Protein AF-C5IAQ3-F1 (afdb_monomer_lite)

Radius of gyration: 13.66 Å; chains: 1; bounding box: 34×34×34 Å

Structure (mmCIF, N/CA/C/O backbone):
data_AF-C5IAQ3-F1
#
_entry.id   AF-C5IAQ3-F1
#
loop_
_atom_site.group_PDB
_atom_site.id
_atom_site.type_symbol
_atom_site.label_atom_id
_atom_site.label_alt_id
_atom_site.label_comp_id
_atom_site.label_asym_id
_atom_site.label_entity_id
_atom_site.label_seq_id
_atom_site.pdbx_PDB_ins_code
_atom_site.Cartn_x
_atom_site.Cartn_y
_atom_site.Cartn_z
_atom_site.occupancy
_atom_site.B_iso_or_equiv
_atom_site.auth_seq_id
_atom_site.auth_comp_id
_atom_site.auth_asym_id
_atom_site.auth_atom_id
_atom_site.pdbx_PDB_model_num
ATOM 1 N N . HIS A 1 1 ? -5.868 -13.891 -12.775 1.00 70.31 1 HIS A N 1
ATOM 2 C CA . HIS A 1 1 ? -6.388 -15.246 -12.471 1.00 70.31 1 HIS A CA 1
ATOM 3 C C . HIS A 1 1 ? -5.942 -15.776 -11.107 1.00 70.31 1 HIS A C 1
ATOM 5 O O . HIS A 1 1 ? -6.812 -16.136 -10.326 1.00 70.31 1 HIS A O 1
ATOM 11 N N . LEU A 1 2 ? -4.642 -15.768 -10.772 1.00 87.88 2 LEU A N 1
ATOM 12 C CA . LEU A 1 2 ? -4.143 -16.309 -9.492 1.00 87.88 2 LEU A CA 1
ATOM 13 C C . LEU A 1 2 ? -4.699 -15.597 -8.249 1.00 87.88 2 LEU A C 1
ATOM 15 O O . LEU A 1 2 ? -5.189 -16.269 -7.351 1.00 87.88 2 LEU A O 1
ATOM 19 N N . VAL A 1 3 ? -4.714 -14.259 -8.229 1.00 86.00 3 VAL A N 1
ATOM 20 C CA . VAL A 1 3 ? -5.263 -13.464 -7.108 1.00 86.00 3 VAL A CA 1
ATOM 21 C C . VAL A 1 3 ? -6.667 -13.924 -6.716 1.00 86.00 3 VAL A C 1
ATOM 23 O O . VAL A 1 3 ? -6.893 -14.308 -5.575 1.00 86.00 3 VAL A O 1
ATOM 26 N N . ARG A 1 4 ? -7.582 -13.986 -7.693 1.00 83.94 4 ARG A N 1
ATOM 27 C CA . ARG A 1 4 ? -8.969 -14.424 -7.486 1.00 83.94 4 ARG A CA 1
ATOM 28 C C . ARG A 1 4 ? -9.057 -15.861 -6.962 1.00 83.94 4 ARG A C 1
ATOM 30 O O . ARG A 1 4 ? -9.924 -16.160 -6.154 1.00 83.94 4 ARG A O 1
ATOM 37 N N . SER A 1 5 ? -8.164 -16.747 -7.405 1.00 86.38 5 SER A N 1
ATOM 38 C CA . SER A 1 5 ? -8.131 -18.131 -6.922 1.00 86.38 5 SER A CA 1
ATOM 39 C C . SER A 1 5 ? -7.736 -18.225 -5.449 1.00 86.38 5 SER A C 1
ATOM 41 O O . SER A 1 5 ? -8.307 -19.035 -4.724 1.00 86.38 5 SER A O 1
ATOM 43 N N . TYR A 1 6 ? -6.756 -17.433 -5.008 1.00 85.81 6 TYR A N 1
ATOM 44 C CA . TYR A 1 6 ? -6.320 -17.432 -3.612 1.00 85.81 6 TYR A CA 1
ATOM 45 C C . TYR A 1 6 ? -7.324 -16.735 -2.701 1.00 85.81 6 TYR A C 1
ATOM 47 O O . TYR A 1 6 ? -7.614 -17.256 -1.628 1.00 85.81 6 TYR A O 1
ATOM 55 N N . ASP A 1 7 ? -7.890 -15.615 -3.149 1.00 83.62 7 ASP A N 1
ATOM 56 C CA . ASP A 1 7 ? -8.877 -14.857 -2.381 1.00 83.62 7 ASP A CA 1
ATOM 57 C C . ASP A 1 7 ? -10.158 -15.666 -2.130 1.00 83.62 7 ASP A C 1
ATOM 59 O O . ASP A 1 7 ? -10.676 -15.687 -1.020 1.00 83.62 7 ASP A O 1
ATOM 63 N N . ASN A 1 8 ? -10.604 -16.447 -3.121 1.00 82.69 8 ASN A N 1
ATOM 64 C CA . ASN A 1 8 ? -11.742 -17.355 -2.957 1.00 82.69 8 ASN A CA 1
ATOM 65 C C . ASN A 1 8 ? -11.464 -18.522 -1.994 1.00 82.69 8 ASN A C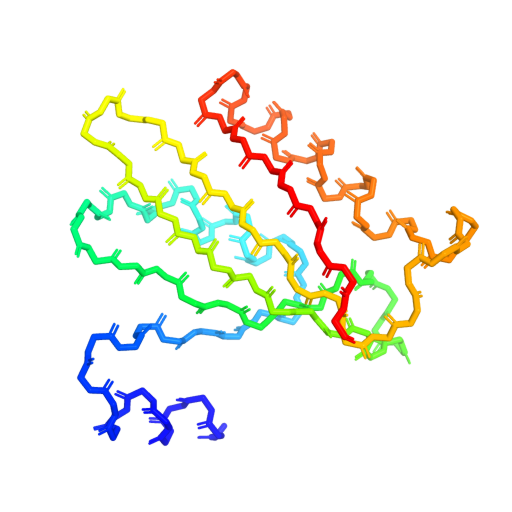 1
ATOM 67 O O . ASN A 1 8 ? -12.400 -19.085 -1.432 1.00 82.69 8 ASN A O 1
ATOM 71 N N . ARG A 1 9 ? -10.201 -18.949 -1.860 1.00 88.00 9 ARG A N 1
ATOM 72 C CA . ARG A 1 9 ? -9.825 -20.131 -1.068 1.00 88.00 9 ARG A CA 1
ATOM 73 C C . ARG A 1 9 ? -9.500 -19.785 0.381 1.00 88.00 9 ARG A C 1
ATOM 75 O O . ARG A 1 9 ? -9.690 -20.617 1.263 1.00 88.00 9 ARG A O 1
ATOM 82 N N . LEU A 1 10 ? -8.950 -18.599 0.619 1.00 87.56 10 LEU A N 1
ATOM 83 C CA . LEU A 1 10 ? -8.481 -18.165 1.928 1.00 87.56 10 LEU A CA 1
ATOM 84 C C . LEU A 1 10 ? -9.411 -17.080 2.465 1.00 87.56 10 LEU A C 1
ATOM 86 O O . LEU A 1 10 ? -9.355 -15.925 2.042 1.00 87.56 10 LEU A O 1
ATOM 90 N N . ASN A 1 11 ? -10.244 -17.459 3.434 1.00 81.81 11 ASN A N 1
ATOM 91 C CA . ASN A 1 11 ? -11.153 -16.531 4.099 1.00 81.81 11 ASN A CA 1
ATOM 92 C C . ASN A 1 11 ? -10.375 -15.328 4.654 1.00 81.81 11 ASN A C 1
ATOM 94 O O . ASN A 1 11 ? -9.359 -15.491 5.331 1.00 81.81 11 ASN A O 1
ATOM 98 N N . ASN A 1 12 ? -10.875 -14.119 4.386 1.00 83.75 12 ASN A N 1
ATOM 99 C CA . ASN A 1 12 ? -10.299 -12.849 4.845 1.00 83.75 12 ASN A CA 1
ATOM 100 C C . ASN A 1 12 ? -8.876 -12.557 4.332 1.00 83.75 12 ASN A C 1
ATOM 102 O O . ASN A 1 12 ? -8.150 -11.763 4.943 1.00 83.75 12 ASN A O 1
ATOM 106 N N . LEU A 1 13 ? -8.462 -13.168 3.214 1.00 89.69 13 LEU A N 1
ATOM 107 C CA . LEU A 1 13 ? -7.216 -12.786 2.558 1.00 89.69 13 LEU A CA 1
ATOM 108 C C . LEU A 1 13 ? -7.308 -11.353 2.011 1.00 89.69 13 LEU A C 1
ATOM 110 O O . LEU A 1 13 ? -6.396 -10.565 2.267 1.00 89.69 13 LEU A O 1
ATOM 114 N N . ASN A 1 14 ? -8.414 -11.032 1.325 1.00 93.00 14 ASN A N 1
ATOM 115 C CA . ASN A 1 14 ? -8.673 -9.755 0.651 1.00 93.00 14 ASN A CA 1
ATOM 116 C C . ASN A 1 14 ? -7.459 -9.338 -0.194 1.00 93.00 14 ASN A C 1
ATOM 118 O O . ASN A 1 14 ? -6.886 -8.262 -0.011 1.00 93.00 14 ASN A O 1
ATOM 122 N N . LEU A 1 15 ? -7.031 -10.252 -1.069 1.00 95.12 15 LEU A N 1
ATOM 123 C CA . LEU A 1 15 ? -5.887 -10.066 -1.954 1.00 95.12 15 LEU A CA 1
ATOM 124 C C . LEU A 1 15 ? -6.307 -9.339 -3.229 1.00 95.12 15 LEU A C 1
ATOM 126 O O . LEU A 1 15 ? -7.243 -9.740 -3.919 1.00 95.12 15 LEU A O 1
ATOM 130 N N . ARG A 1 16 ? -5.548 -8.309 -3.593 1.00 95.31 16 ARG A N 1
ATOM 131 C CA . ARG A 1 16 ? -5.702 -7.552 -4.838 1.00 95.31 16 ARG A CA 1
ATOM 132 C C . ARG A 1 16 ? -4.364 -7.446 -5.554 1.00 95.31 16 ARG A C 1
ATOM 134 O O . ARG A 1 16 ? -3.307 -7.647 -4.961 1.00 95.31 16 ARG A O 1
ATOM 141 N N . SER A 1 17 ? -4.398 -7.136 -6.843 1.00 95.81 17 SER A N 1
ATOM 142 C CA . SER A 1 17 ? -3.189 -6.820 -7.598 1.00 95.81 17 SER A CA 1
ATOM 143 C C . SER A 1 17 ? -3.392 -5.542 -8.386 1.00 95.81 17 SER A C 1
ATOM 145 O O . SER A 1 17 ? -4.487 -5.287 -8.886 1.00 95.81 17 SER A O 1
ATOM 147 N N . PHE A 1 18 ? -2.328 -4.751 -8.446 1.00 94.94 18 PHE A N 1
ATOM 148 C CA . PHE A 1 18 ? -2.296 -3.443 -9.069 1.00 94.94 18 PHE A CA 1
ATOM 149 C C . PHE A 1 18 ? -1.104 -3.387 -10.017 1.00 94.94 18 PHE A C 1
ATOM 151 O O . PHE A 1 18 ? 0.034 -3.660 -9.621 1.00 94.94 18 PHE A O 1
ATOM 158 N N . ASP A 1 19 ? -1.365 -3.027 -11.271 1.00 92.56 19 ASP A N 1
ATOM 159 C CA . ASP A 1 19 ? -0.335 -2.962 -12.307 1.00 92.56 19 ASP A CA 1
ATOM 160 C C . ASP A 1 19 ? 0.370 -1.603 -12.338 1.00 92.56 19 ASP A C 1
ATOM 162 O O . ASP A 1 19 ? 1.359 -1.443 -13.054 1.00 92.56 19 ASP A O 1
ATOM 166 N N . THR A 1 20 ? -0.101 -0.623 -11.564 1.00 91.88 20 THR A N 1
ATOM 167 C CA . THR A 1 20 ? 0.596 0.651 -11.363 1.00 91.88 20 THR A CA 1
ATOM 168 C C . THR A 1 20 ? 0.480 1.136 -9.914 1.00 91.88 20 THR A C 1
ATOM 170 O O . THR A 1 20 ? -0.516 0.837 -9.241 1.00 91.88 20 THR A O 1
ATOM 173 N N . PRO A 1 21 ? 1.433 1.964 -9.439 1.00 92.50 21 PRO A N 1
ATOM 174 C CA . PRO A 1 21 ? 1.323 2.629 -8.141 1.00 92.50 21 PRO A CA 1
ATOM 175 C C . PRO A 1 21 ? 0.048 3.473 -8.017 1.00 92.50 21 PRO A C 1
ATOM 177 O O . PRO A 1 21 ? -0.616 3.454 -6.985 1.00 92.50 21 PRO A O 1
ATOM 180 N N . GLY A 1 22 ? -0.333 4.176 -9.089 1.00 94.19 22 GLY A N 1
ATOM 181 C CA . GLY A 1 22 ? -1.519 5.037 -9.106 1.00 94.19 22 GLY A CA 1
ATOM 182 C C . GLY A 1 22 ? -2.831 4.275 -8.906 1.00 94.19 22 GLY A C 1
ATOM 183 O O . GLY A 1 22 ? -3.705 4.748 -8.186 1.00 94.19 22 GLY A O 1
ATOM 184 N N . GLN A 1 23 ? -2.962 3.073 -9.481 1.00 95.50 23 GLN A N 1
ATOM 185 C CA . GLN A 1 23 ? -4.135 2.221 -9.250 1.00 95.50 23 GLN A CA 1
ATOM 186 C C . GLN A 1 23 ? -4.253 1.810 -7.779 1.00 95.50 23 GLN A C 1
ATOM 188 O O . GLN A 1 23 ? -5.347 1.856 -7.219 1.00 95.50 23 GLN A O 1
ATOM 193 N N . PHE A 1 24 ? -3.128 1.449 -7.155 1.00 96.38 24 PHE A N 1
ATOM 194 C CA . PHE A 1 24 ? -3.087 1.120 -5.732 1.00 96.38 24 PHE A CA 1
ATOM 195 C C . PHE A 1 24 ? -3.479 2.323 -4.864 1.00 96.38 24 PHE A C 1
ATOM 197 O O . PHE A 1 24 ? -4.360 2.203 -4.018 1.00 96.38 24 PHE A O 1
ATOM 204 N N . LEU A 1 25 ? -2.885 3.493 -5.107 1.00 96.00 25 LEU A N 1
ATOM 205 C CA . LEU A 1 25 ? -3.168 4.727 -4.363 1.00 96.00 25 LEU A CA 1
ATOM 206 C C . LEU A 1 25 ? -4.637 5.162 -4.478 1.00 96.00 25 LEU A C 1
ATOM 208 O O . LEU A 1 25 ? -5.255 5.584 -3.497 1.00 96.00 25 LEU A O 1
ATOM 212 N N . HIS A 1 26 ? -5.215 5.022 -5.671 1.00 95.81 26 HIS A N 1
ATOM 213 C CA . HIS A 1 26 ? -6.628 5.302 -5.913 1.00 95.81 26 HIS A CA 1
ATOM 214 C C . HIS A 1 26 ? -7.544 4.357 -5.133 1.00 95.81 26 HIS A C 1
ATOM 216 O O . HIS A 1 26 ? -8.476 4.821 -4.475 1.00 95.81 26 HIS A O 1
ATOM 222 N N . ASP A 1 27 ? -7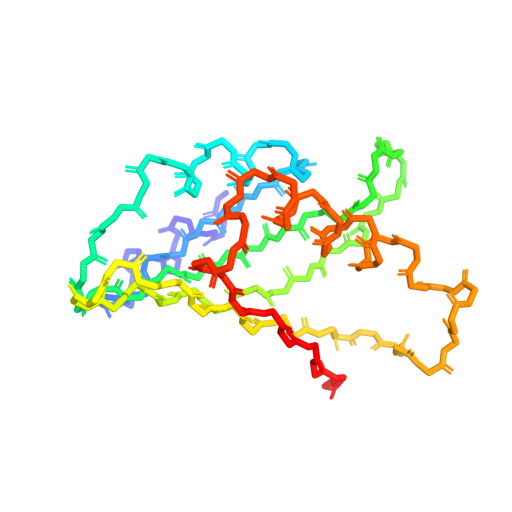.277 3.049 -5.156 1.00 95.69 27 ASP A N 1
ATOM 223 C CA . ASP A 1 27 ? -8.070 2.072 -4.399 1.00 95.69 27 ASP A CA 1
ATOM 224 C C . ASP A 1 27 ? -7.916 2.270 -2.884 1.00 95.69 27 ASP A C 1
ATOM 226 O O . ASP A 1 27 ? -8.911 2.290 -2.157 1.00 95.69 27 ASP A O 1
ATOM 230 N N . LEU A 1 28 ? -6.689 2.529 -2.419 1.00 95.31 28 LEU A N 1
ATOM 231 C CA . LEU A 1 28 ? -6.385 2.810 -1.017 1.00 95.31 28 LEU A CA 1
ATOM 232 C C . LEU A 1 28 ? -7.173 4.019 -0.495 1.00 95.31 28 LEU A C 1
ATOM 234 O O . LEU A 1 28 ? -7.735 3.960 0.594 1.00 95.31 28 LEU A O 1
ATOM 238 N N . SER A 1 29 ? -7.299 5.085 -1.294 1.00 93.06 29 SER A N 1
ATOM 239 C CA . SER A 1 29 ? -8.068 6.286 -0.924 1.00 93.06 29 SER A CA 1
ATOM 240 C C . SER A 1 29 ? -9.569 6.063 -0.738 1.00 93.06 29 SER A C 1
ATOM 242 O O . SER A 1 29 ? -10.257 6.916 -0.188 1.00 93.06 29 SER A O 1
ATOM 244 N N . ARG A 1 30 ? -10.086 4.928 -1.213 1.00 90.81 30 ARG A N 1
ATOM 245 C CA . ARG A 1 30 ? -11.500 4.548 -1.114 1.00 90.81 30 ARG A CA 1
ATOM 246 C C . ARG A 1 30 ? -11.719 3.419 -0.115 1.00 90.81 30 ARG A C 1
ATOM 248 O O . ARG A 1 30 ? -12.862 3.097 0.215 1.00 90.81 30 ARG A O 1
ATOM 255 N N . TRP A 1 31 ? -10.645 2.785 0.342 1.00 88.44 31 TRP A N 1
ATOM 256 C CA . TRP A 1 31 ? -10.701 1.599 1.172 1.00 88.44 31 TRP A CA 1
ATOM 257 C C . TRP A 1 31 ? -10.415 1.945 2.636 1.00 88.44 31 TRP A C 1
ATOM 259 O O . TRP A 1 31 ? -9.271 2.018 3.066 1.00 88.44 31 TRP A O 1
ATOM 269 N N . HIS A 1 32 ? -11.484 2.104 3.421 1.00 81.44 32 HIS A N 1
ATOM 270 C CA . HIS A 1 32 ? -11.419 2.480 4.843 1.00 81.44 32 HIS A CA 1
ATOM 271 C C . HIS A 1 32 ? -12.039 1.438 5.783 1.00 81.44 32 HIS A C 1
ATOM 273 O O . HIS A 1 32 ? -12.532 1.767 6.859 1.00 81.44 32 HIS A O 1
ATOM 279 N N . LYS A 1 33 ? -12.058 0.161 5.380 1.00 88.12 33 LYS A N 1
ATOM 280 C CA . LYS A 1 33 ? -12.603 -0.906 6.228 1.00 88.12 33 LYS A CA 1
ATOM 281 C C . LYS A 1 33 ? -11.617 -1.247 7.343 1.00 88.12 33 LYS A C 1
ATOM 283 O O . LYS A 1 33 ? -10.515 -1.709 7.059 1.00 88.12 33 LYS A O 1
ATOM 288 N N . THR A 1 34 ? -12.020 -1.028 8.591 1.00 88.75 34 THR A N 1
ATOM 289 C CA . THR A 1 34 ? -11.315 -1.507 9.787 1.00 88.75 34 THR A CA 1
ATOM 290 C C . THR A 1 34 ? -11.605 -2.996 10.012 1.00 88.75 34 THR A C 1
ATOM 292 O O . THR A 1 34 ? -12.603 -3.529 9.527 1.00 88.75 34 THR A O 1
ATOM 295 N N . GLY A 1 35 ? -10.698 -3.707 10.690 1.00 85.62 35 GLY A N 1
ATOM 296 C CA . GLY A 1 35 ? -10.857 -5.133 11.026 1.00 85.62 35 GLY A CA 1
ATOM 297 C C . GLY A 1 35 ? -10.659 -6.128 9.870 1.00 85.62 35 GLY A C 1
ATOM 298 O O . GLY A 1 35 ? -10.428 -7.309 10.121 1.00 85.62 35 GLY A O 1
ATOM 299 N N . LEU A 1 36 ? -10.673 -5.671 8.616 1.00 90.19 36 LEU A N 1
ATOM 300 C CA . LEU A 1 36 ? -10.345 -6.478 7.440 1.00 90.19 36 LEU A CA 1
ATOM 301 C C . LEU A 1 36 ? -8.999 -6.004 6.869 1.00 90.19 36 LEU A C 1
ATOM 303 O O . LEU A 1 36 ? -8.924 -4.853 6.449 1.00 90.19 36 LEU A O 1
ATOM 307 N N . PRO A 1 37 ? -7.937 -6.828 6.837 1.00 92.19 37 PRO A N 1
ATOM 308 C CA . PRO A 1 37 ? -6.690 -6.448 6.174 1.00 92.19 37 PRO A CA 1
ATOM 309 C C . PRO A 1 37 ? -6.882 -6.381 4.655 1.00 92.19 37 PRO A C 1
ATOM 311 O O . PRO A 1 37 ? -7.749 -7.059 4.107 1.00 92.19 37 PRO A O 1
ATOM 314 N N . LEU A 1 38 ? -6.064 -5.592 3.965 1.00 95.38 38 LEU A N 1
ATOM 315 C CA . LEU A 1 38 ? -5.908 -5.638 2.510 1.00 95.38 38 LEU A CA 1
ATOM 316 C C . LEU A 1 38 ? -4.509 -6.153 2.212 1.00 95.38 38 LEU A C 1
ATOM 318 O O . LEU A 1 38 ? -3.525 -5.601 2.697 1.00 95.38 38 LEU A O 1
ATOM 322 N N . ARG A 1 39 ? -4.425 -7.185 1.378 1.00 96.38 39 ARG A N 1
ATOM 323 C CA . ARG A 1 39 ? -3.154 -7.652 0.828 1.00 96.38 39 ARG A CA 1
ATOM 324 C C . ARG A 1 39 ? -3.089 -7.237 -0.625 1.00 96.38 39 ARG A C 1
ATOM 326 O O . ARG A 1 39 ? -4.046 -7.424 -1.371 1.00 96.38 39 ARG A O 1
ATOM 333 N N . ALA A 1 40 ? -1.976 -6.657 -1.035 1.00 96.50 40 ALA A N 1
ATOM 334 C CA . ALA A 1 40 ? -1.824 -6.138 -2.381 1.00 96.50 40 ALA A CA 1
ATOM 335 C C . ALA A 1 40 ? -0.522 -6.628 -3.005 1.00 96.50 40 ALA A C 1
ATOM 337 O O . ALA A 1 40 ? 0.520 -6.606 -2.368 1.00 96.50 40 ALA A O 1
ATOM 338 N N . VAL A 1 41 ? -0.577 -7.044 -4.267 1.00 95.62 41 VAL A N 1
ATOM 339 C CA . VAL A 1 41 ? 0.614 -7.217 -5.103 1.00 95.62 41 VAL A CA 1
ATOM 340 C C . VAL A 1 41 ? 0.699 -6.012 -6.023 1.00 95.62 41 VAL A C 1
ATOM 342 O O . VAL A 1 41 ? -0.135 -5.862 -6.920 1.00 95.62 41 VAL A O 1
ATOM 345 N N . VAL A 1 42 ? 1.680 -5.149 -5.785 1.00 94.88 42 VAL A N 1
ATOM 346 C CA . VAL A 1 42 ? 1.803 -3.848 -6.448 1.00 94.88 42 VAL A CA 1
ATOM 347 C C . VAL A 1 42 ? 3.045 -3.847 -7.321 1.00 94.88 42 VAL A C 1
ATOM 349 O O . VAL A 1 42 ? 4.128 -4.191 -6.854 1.00 94.88 42 VAL A O 1
ATOM 352 N N . ARG A 1 43 ? 2.912 -3.439 -8.584 1.00 91.81 43 ARG A N 1
ATOM 353 C CA . ARG A 1 43 ? 4.077 -3.058 -9.387 1.00 91.81 43 ARG A CA 1
ATOM 354 C C . ARG A 1 43 ? 4.493 -1.631 -9.038 1.00 91.81 43 ARG A C 1
ATOM 356 O O . ARG A 1 43 ? 3.670 -0.723 -9.150 1.00 91.81 43 ARG A O 1
ATOM 363 N N . LEU A 1 44 ? 5.747 -1.444 -8.626 1.00 87.44 44 LEU A N 1
ATOM 364 C CA . LEU A 1 44 ? 6.254 -0.126 -8.219 1.00 87.44 44 LEU A CA 1
ATOM 365 C C . LEU A 1 44 ? 6.787 0.713 -9.382 1.00 87.44 44 LEU A C 1
ATOM 367 O O . LEU A 1 44 ? 6.712 1.939 -9.327 1.00 87.44 44 LEU A O 1
ATOM 371 N N . ASP A 1 45 ? 7.308 0.073 -10.428 1.00 80.81 45 ASP A N 1
ATOM 372 C CA . ASP A 1 45 ? 7.804 0.775 -11.609 1.00 80.81 45 ASP A CA 1
ATOM 373 C C . ASP A 1 45 ? 6.663 1.346 -12.463 1.00 80.81 45 ASP A C 1
ATOM 375 O O . ASP A 1 45 ? 5.649 0.691 -12.719 1.00 80.81 45 ASP A O 1
ATOM 379 N N . GLU A 1 46 ? 6.872 2.559 -12.975 1.00 75.62 46 GLU A N 1
ATOM 380 C CA . GLU A 1 46 ? 6.009 3.157 -14.001 1.00 75.62 46 GLU A CA 1
ATOM 381 C C . GLU A 1 46 ? 6.382 2.704 -15.420 1.00 75.62 46 GLU A C 1
ATOM 383 O O . GLU A 1 46 ? 5.536 2.756 -16.312 1.00 75.62 46 GLU A O 1
ATOM 388 N N . ASP A 1 47 ? 7.617 2.229 -15.640 1.00 80.06 47 ASP A N 1
ATOM 389 C CA . ASP A 1 47 ? 8.015 1.646 -16.924 1.00 80.06 47 ASP A CA 1
ATOM 390 C C . ASP A 1 47 ? 7.306 0.293 -17.105 1.00 80.06 47 ASP A C 1
ATOM 392 O O . ASP A 1 47 ? 7.595 -0.655 -16.365 1.00 80.06 47 ASP A O 1
ATOM 396 N N . PRO A 1 48 ? 6.416 0.144 -18.105 1.00 75.56 48 PRO A N 1
ATOM 397 C CA . PRO A 1 48 ? 5.655 -1.082 -18.290 1.00 75.56 48 PRO A CA 1
ATOM 398 C C . PRO A 1 48 ? 6.529 -2.297 -18.630 1.00 75.56 48 PRO A C 1
ATOM 400 O O . PRO A 1 48 ? 6.052 -3.426 -18.514 1.00 75.56 48 PRO A O 1
ATOM 403 N N . ARG A 1 49 ? 7.787 -2.082 -19.038 1.00 79.19 49 ARG A N 1
ATOM 404 C CA . ARG A 1 49 ? 8.766 -3.133 -19.347 1.00 79.19 49 ARG A CA 1
ATOM 405 C C . ARG A 1 49 ? 9.447 -3.688 -18.102 1.00 79.19 49 ARG A C 1
ATOM 407 O O . ARG A 1 49 ? 10.074 -4.740 -18.190 1.00 79.19 49 ARG A O 1
ATOM 414 N N . ARG A 1 50 ? 9.341 -3.008 -16.958 1.00 78.06 50 ARG A N 1
ATOM 415 C CA . ARG A 1 50 ? 9.827 -3.503 -15.669 1.00 78.06 50 ARG A CA 1
ATOM 416 C C . ARG A 1 50 ? 8.690 -4.214 -14.943 1.00 78.06 50 ARG A C 1
ATOM 418 O O . ARG A 1 50 ? 7.541 -3.775 -14.951 1.00 78.06 50 ARG A O 1
ATOM 425 N N . TRP A 1 51 ? 9.008 -5.368 -14.367 1.00 80.12 51 TRP A N 1
ATOM 426 C CA . TRP A 1 51 ? 8.027 -6.303 -13.800 1.00 80.12 51 TRP A CA 1
ATOM 427 C C . TRP A 1 51 ? 8.149 -6.429 -12.283 1.00 80.12 51 TRP A C 1
ATOM 429 O O . TRP A 1 51 ? 7.596 -7.363 -11.702 1.00 80.12 51 TRP A O 1
ATOM 439 N N . HIS A 1 52 ? 8.869 -5.507 -11.641 1.00 85.62 52 HIS A N 1
ATOM 440 C CA . HIS A 1 52 ? 9.137 -5.575 -10.214 1.00 85.62 52 HIS A CA 1
ATOM 441 C C . HIS A 1 52 ? 7.848 -5.382 -9.418 1.00 85.62 52 HIS A C 1
ATOM 443 O O . HIS A 1 52 ? 7.213 -4.325 -9.449 1.00 85.62 52 HIS A O 1
ATOM 449 N N . ARG A 1 53 ? 7.425 -6.460 -8.757 1.00 90.25 53 ARG A N 1
ATOM 450 C CA . ARG A 1 53 ? 6.210 -6.522 -7.954 1.00 90.25 53 ARG A CA 1
ATOM 451 C C . ARG A 1 53 ? 6.574 -6.829 -6.517 1.00 90.25 53 ARG A C 1
ATOM 453 O O . ARG A 1 53 ? 7.385 -7.711 -6.258 1.00 90.25 53 ARG A O 1
ATOM 460 N N . VAL A 1 54 ? 5.889 -6.148 -5.616 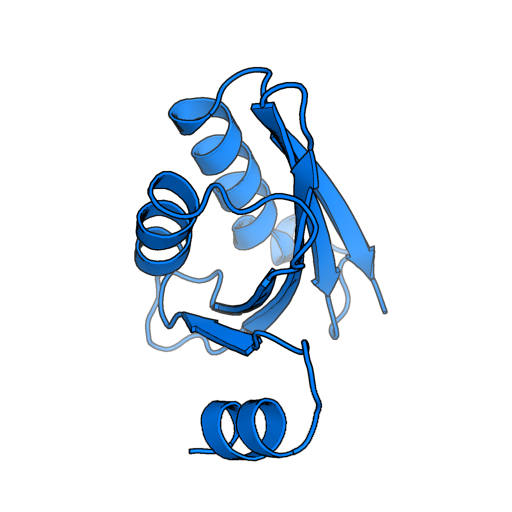1.00 92.75 54 VAL A N 1
ATOM 461 C CA . VAL A 1 54 ? 6.094 -6.238 -4.174 1.00 92.75 54 VAL A CA 1
ATOM 462 C C . VAL A 1 54 ? 4.774 -6.560 -3.497 1.00 92.75 54 VAL A C 1
ATOM 464 O O . VAL A 1 54 ? 3.700 -6.234 -4.020 1.00 92.75 54 VAL A O 1
ATOM 467 N N . ALA A 1 55 ? 4.840 -7.213 -2.343 1.00 95.75 55 ALA A N 1
ATOM 468 C CA . ALA A 1 55 ? 3.653 -7.518 -1.561 1.00 95.75 55 ALA A CA 1
ATOM 469 C C . ALA A 1 55 ? 3.465 -6.463 -0.471 1.00 95.75 55 ALA A C 1
ATOM 471 O O . ALA A 1 55 ? 4.389 -6.180 0.279 1.00 95.75 55 ALA A O 1
ATOM 472 N N . PHE A 1 56 ? 2.271 -5.892 -0.362 1.00 97.00 56 PHE A N 1
ATOM 473 C CA . PHE A 1 56 ? 1.886 -4.979 0.708 1.00 97.00 56 PHE A CA 1
ATOM 474 C C . PHE A 1 56 ? 0.851 -5.644 1.616 1.00 97.00 56 PHE A C 1
ATOM 476 O O . PHE A 1 56 ? -0.145 -6.184 1.129 1.00 97.00 56 PHE A O 1
ATOM 483 N N . ASP A 1 57 ? 1.058 -5.551 2.927 1.00 97.00 57 ASP A N 1
ATOM 484 C CA . ASP A 1 57 ? 0.026 -5.765 3.944 1.00 97.00 57 ASP A CA 1
ATOM 485 C C . ASP A 1 57 ? -0.451 -4.402 4.448 1.00 97.00 57 ASP A C 1
ATOM 487 O O . ASP A 1 57 ? 0.344 -3.582 4.911 1.00 97.00 57 ASP A O 1
ATOM 491 N N . VAL A 1 58 ? -1.749 -4.146 4.320 1.00 97.62 58 VAL A N 1
ATOM 492 C CA . VAL A 1 58 ? -2.370 -2.858 4.627 1.00 97.62 58 VAL A CA 1
ATOM 493 C C . VAL A 1 58 ? -3.417 -3.044 5.714 1.00 97.62 58 VAL A C 1
ATOM 495 O O . VAL A 1 58 ? -4.305 -3.899 5.618 1.00 97.62 58 VAL A O 1
ATOM 498 N N . ARG A 1 59 ? -3.351 -2.191 6.737 1.00 96.81 59 ARG A N 1
ATOM 499 C CA . ARG A 1 59 ? -4.336 -2.139 7.818 1.00 96.81 59 ARG A CA 1
ATOM 500 C C . ARG A 1 59 ? -4.821 -0.722 8.064 1.00 96.81 59 ARG A C 1
ATOM 502 O O . ARG A 1 59 ? -4.019 0.182 8.281 1.00 96.81 59 ARG A O 1
ATOM 509 N N . ASN A 1 60 ? -6.140 -0.573 8.100 1.00 96.31 60 ASN A N 1
ATOM 510 C CA . ASN A 1 60 ? -6.802 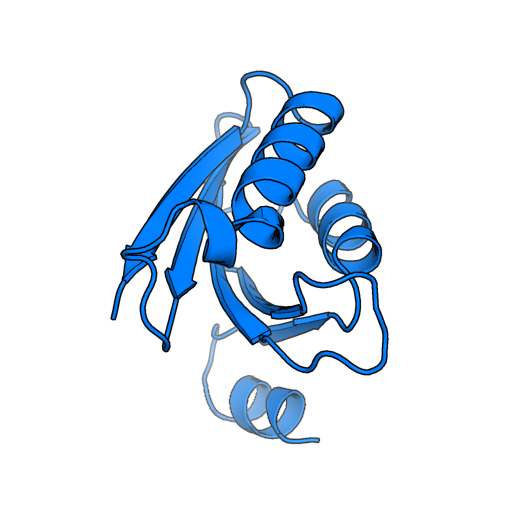0.627 8.594 1.00 96.31 60 ASN A CA 1
ATOM 511 C C . ASN A 1 60 ? -7.108 0.475 10.082 1.00 96.31 60 ASN A C 1
ATOM 513 O O . ASN A 1 60 ? -7.574 -0.581 10.522 1.00 96.31 60 ASN A O 1
ATOM 517 N N . HIS A 1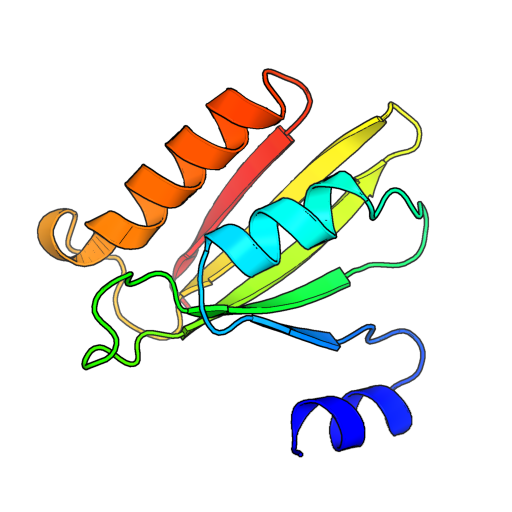 61 ? -6.905 1.552 10.829 1.00 95.31 61 HIS A N 1
ATOM 518 C CA . HIS A 1 61 ? -7.159 1.632 12.263 1.00 95.31 61 HIS A CA 1
ATOM 519 C C . HIS A 1 61 ? -8.386 2.498 12.544 1.00 95.31 61 HIS A C 1
ATOM 521 O O . HIS A 1 61 ? -8.715 3.395 11.770 1.00 95.31 61 HIS A O 1
ATOM 527 N N . GLU A 1 62 ? -9.046 2.266 13.678 1.00 94.19 62 GLU A N 1
ATOM 528 C CA . GLU A 1 62 ? -10.234 3.031 14.098 1.00 94.19 62 GLU A CA 1
ATOM 529 C C . GLU A 1 62 ? -9.953 4.531 14.268 1.00 94.19 62 GLU A C 1
ATOM 531 O O . GLU A 1 62 ? -10.837 5.358 14.071 1.00 94.19 62 GLU A O 1
ATOM 536 N N . SER A 1 63 ? -8.697 4.898 14.539 1.00 92.94 63 SER A N 1
ATOM 537 C CA . SER A 1 63 ? -8.233 6.290 14.584 1.00 92.94 63 SER A CA 1
ATOM 538 C C . SER A 1 63 ? -8.234 6.997 13.219 1.00 92.94 63 SER A C 1
ATOM 540 O O . SER A 1 63 ? -7.933 8.188 13.139 1.00 92.94 63 SER A O 1
ATOM 542 N N . GLY A 1 64 ? -8.520 6.277 12.130 1.00 91.62 64 GLY A N 1
ATOM 543 C CA . GLY A 1 64 ? -8.379 6.763 10.758 1.00 91.62 64 GLY A CA 1
ATOM 544 C C . GLY A 1 64 ? -6.935 6.745 10.246 1.00 91.62 64 GLY A C 1
ATOM 545 O O . GLY A 1 64 ? -6.667 7.290 9.176 1.00 91.62 64 GLY A O 1
ATOM 546 N N . HIS A 1 65 ? -6.007 6.142 10.997 1.00 95.69 65 HIS A N 1
ATOM 547 C CA . HIS A 1 65 ? -4.631 5.907 10.558 1.00 95.69 65 HIS A CA 1
ATOM 548 C C . HIS A 1 65 ? -4.545 4.654 9.682 1.00 95.69 65 HIS A C 1
ATOM 550 O O . HIS A 1 65 ? -5.291 3.697 9.885 1.00 95.69 65 HIS A O 1
ATOM 556 N N . THR A 1 66 ? -3.606 4.630 8.741 1.00 96.94 66 THR A N 1
ATOM 557 C CA . THR A 1 66 ? -3.322 3.477 7.875 1.00 96.94 66 THR A CA 1
ATOM 558 C C . THR A 1 66 ? -1.874 3.035 8.051 1.00 96.94 66 THR A C 1
ATOM 560 O O . THR A 1 66 ? -0.956 3.852 8.009 1.00 96.94 66 THR A O 1
ATOM 563 N N . THR A 1 67 ? -1.641 1.738 8.225 1.00 97.31 67 THR A N 1
ATOM 564 C CA . THR A 1 67 ? -0.295 1.151 8.238 1.00 97.31 67 THR A CA 1
ATOM 565 C C . THR A 1 67 ? -0.116 0.265 7.020 1.00 97.31 67 THR A C 1
ATOM 567 O O . THR A 1 67 ? -0.979 -0.559 6.723 1.00 97.31 67 THR A O 1
ATOM 570 N N . ILE A 1 68 ? 1.013 0.429 6.337 1.00 97.50 68 ILE A N 1
ATOM 571 C CA . ILE A 1 68 ? 1.418 -0.379 5.194 1.00 97.50 68 ILE A CA 1
ATOM 572 C C . ILE A 1 68 ? 2.788 -0.980 5.494 1.00 97.50 68 ILE A C 1
ATOM 574 O O . ILE A 1 68 ? 3.734 -0.256 5.814 1.00 97.50 68 ILE A O 1
ATOM 578 N N . ILE A 1 69 ? 2.892 -2.296 5.350 1.00 96.75 69 ILE A N 1
ATOM 579 C CA . ILE A 1 69 ? 4.157 -3.027 5.375 1.00 96.75 69 ILE A CA 1
ATOM 580 C C . ILE A 1 69 ? 4.392 -3.573 3.975 1.00 96.75 69 ILE A C 1
ATOM 582 O O . ILE A 1 69 ? 3.590 -4.360 3.477 1.00 96.75 69 ILE A O 1
ATOM 586 N N . ALA A 1 70 ? 5.481 -3.157 3.344 1.00 94.69 70 ALA A N 1
ATOM 587 C CA . ALA A 1 70 ? 5.957 -3.733 2.103 1.00 94.69 70 ALA A CA 1
ATOM 588 C C . ALA A 1 70 ? 6.945 -4.864 2.379 1.00 94.69 70 ALA A C 1
ATOM 590 O O . ALA A 1 70 ? 7.886 -4.691 3.147 1.00 94.69 70 ALA A O 1
ATOM 591 N N . LEU A 1 71 ? 6.739 -5.995 1.718 1.00 93.44 71 LEU A N 1
ATOM 592 C CA . LEU A 1 71 ? 7.654 -7.123 1.662 1.00 93.44 71 LEU A CA 1
ATOM 593 C C . LEU A 1 71 ? 8.310 -7.112 0.279 1.00 93.44 71 LEU A C 1
ATOM 595 O O . LEU A 1 71 ? 7.626 -7.274 -0.740 1.00 93.44 71 LEU A O 1
ATOM 599 N N . GLU A 1 72 ? 9.616 -6.875 0.261 1.00 90.25 72 GLU A N 1
ATOM 600 C CA . GLU A 1 72 ? 10.455 -6.878 -0.934 1.00 90.25 72 GLU A CA 1
ATOM 601 C C . GLU A 1 72 ? 11.084 -8.271 -1.099 1.00 90.25 72 GLU A C 1
ATOM 603 O O . GLU A 1 72 ? 11.893 -8.650 -0.255 1.00 90.25 72 GLU A O 1
ATOM 608 N N . PRO A 1 73 ? 10.694 -9.051 -2.129 1.00 85.88 73 PRO A N 1
ATOM 609 C CA . PRO A 1 73 ? 11.206 -10.409 -2.331 1.00 85.88 73 PRO A CA 1
ATOM 610 C C . PRO A 1 73 ? 12.587 -10.469 -3.003 1.00 85.88 73 PRO A C 1
ATOM 612 O O . PRO A 1 73 ? 13.154 -11.552 -3.135 1.00 85.88 73 PRO A O 1
ATOM 615 N N . ALA A 1 74 ? 13.083 -9.355 -3.542 1.00 80.88 74 ALA A N 1
ATOM 616 C CA . ALA A 1 74 ? 14.437 -9.240 -4.067 1.00 80.88 74 ALA A CA 1
ATOM 617 C C . ALA A 1 74 ? 15.326 -8.477 -3.073 1.00 80.88 74 ALA A C 1
ATOM 619 O O . ALA A 1 74 ? 14.910 -8.149 -1.968 1.00 80.88 74 ALA A O 1
ATOM 620 N N . SER A 1 75 ? 16.574 -8.185 -3.446 1.00 68.62 75 SER A N 1
ATOM 621 C CA . SER A 1 75 ? 17.433 -7.427 -2.539 1.00 68.62 75 SER A CA 1
ATOM 622 C C . SER A 1 75 ? 17.050 -5.947 -2.500 1.00 68.62 75 SER A C 1
ATOM 624 O O . SER A 1 75 ? 17.033 -5.274 -3.534 1.00 68.62 75 SER A O 1
ATOM 626 N N . ALA A 1 76 ? 16.791 -5.438 -1.296 1.00 61.38 76 ALA A N 1
ATOM 627 C CA . ALA A 1 76 ? 16.544 -4.027 -1.008 1.00 61.38 76 ALA A CA 1
ATOM 628 C C . ALA A 1 76 ? 17.838 -3.271 -0.633 1.00 61.38 76 ALA A C 1
ATOM 630 O O . ALA A 1 76 ? 17.817 -2.066 -0.400 1.00 61.38 76 ALA A O 1
ATOM 631 N N . TYR A 1 77 ? 18.989 -3.950 -0.595 1.00 51.06 77 TYR A N 1
ATOM 632 C CA . TYR A 1 77 ? 20.229 -3.411 -0.025 1.00 51.06 77 TYR A CA 1
ATOM 633 C C . TYR A 1 77 ? 20.903 -2.285 -0.830 1.00 51.06 77 TYR A C 1
ATOM 635 O O . TYR A 1 77 ? 21.854 -1.678 -0.334 1.00 51.06 77 TYR A O 1
ATOM 643 N N . ASN A 1 78 ? 20.445 -1.977 -2.049 1.00 57.91 78 ASN A N 1
ATOM 644 C CA . ASN A 1 78 ? 20.990 -0.873 -2.840 1.00 57.91 78 ASN A CA 1
ATOM 645 C C . ASN A 1 78 ? 19.956 0.264 -3.004 1.00 57.91 78 ASN A C 1
ATOM 647 O O . ASN A 1 78 ? 18.971 0.084 -3.723 1.00 57.91 78 ASN A O 1
ATOM 651 N N . PRO A 1 79 ? 20.177 1.450 -2.401 1.00 52.50 79 PRO A N 1
ATOM 652 C CA . PRO A 1 79 ? 19.322 2.628 -2.569 1.00 52.50 79 PRO A CA 1
ATOM 653 C C . PRO A 1 79 ? 19.113 3.041 -4.033 1.00 52.50 79 PRO A C 1
ATOM 655 O O . PRO A 1 79 ? 18.022 3.491 -4.384 1.00 52.50 79 PRO A O 1
ATOM 658 N N . ASP A 1 80 ? 20.103 2.805 -4.902 1.00 56.56 80 ASP A N 1
ATOM 659 C CA . ASP A 1 80 ? 19.996 3.053 -6.347 1.00 56.56 80 ASP A CA 1
ATOM 660 C C . ASP A 1 80 ? 18.993 2.098 -7.033 1.00 56.56 80 ASP A C 1
ATOM 662 O O . ASP A 1 80 ? 18.514 2.362 -8.136 1.00 56.56 80 ASP A O 1
ATOM 666 N N . HIS A 1 81 ? 18.630 0.996 -6.366 1.00 56.78 81 HIS A N 1
ATOM 667 C CA . HIS A 1 81 ? 17.704 -0.038 -6.835 1.00 56.78 81 HIS A CA 1
ATOM 668 C C . HIS A 1 81 ? 16.326 0.028 -6.150 1.00 56.78 81 HIS A C 1
ATOM 670 O O . HIS A 1 81 ? 15.442 -0.752 -6.500 1.00 56.78 81 HIS A O 1
ATOM 676 N N . MET A 1 82 ? 16.089 0.989 -5.243 1.00 65.19 82 MET A N 1
ATOM 677 C CA . MET A 1 82 ? 14.796 1.191 -4.566 1.00 65.19 82 MET A CA 1
ATOM 678 C C . MET A 1 82 ? 13.998 2.458 -4.971 1.00 65.19 82 MET A C 1
ATOM 680 O O . MET A 1 82 ? 13.194 2.935 -4.157 1.00 65.19 82 MET A O 1
ATOM 684 N N . PRO A 1 83 ? 14.118 3.040 -6.187 1.00 67.94 83 PRO A N 1
ATOM 685 C CA . PRO A 1 83 ? 13.411 4.286 -6.513 1.00 67.94 83 PRO A CA 1
ATOM 686 C C . PRO A 1 83 ? 11.884 4.144 -6.399 1.00 67.94 83 PRO A C 1
ATOM 688 O O . PRO A 1 83 ? 11.198 5.091 -6.009 1.00 67.94 83 PRO A O 1
ATOM 691 N N . GLY A 1 84 ? 11.350 2.945 -6.655 1.00 81.88 84 GLY A N 1
ATOM 692 C CA . GLY A 1 84 ? 9.926 2.647 -6.507 1.00 81.88 84 GLY A CA 1
ATOM 693 C C . GLY A 1 84 ? 9.403 2.857 -5.081 1.00 81.88 84 GLY A C 1
ATOM 694 O O . GLY A 1 84 ? 8.313 3.399 -4.901 1.00 81.88 84 GLY A O 1
ATOM 695 N N . PHE A 1 85 ? 10.183 2.499 -4.056 1.00 88.00 85 PHE A N 1
ATOM 696 C CA . PHE A 1 85 ? 9.779 2.642 -2.653 1.00 88.00 85 PHE A CA 1
ATOM 697 C C . PHE A 1 85 ? 9.855 4.082 -2.156 1.00 88.00 85 PHE A C 1
ATOM 699 O O . PHE A 1 85 ? 8.957 4.527 -1.438 1.00 88.00 85 PHE A O 1
ATOM 706 N N . VAL A 1 86 ? 10.895 4.821 -2.557 1.00 87.56 86 VAL A N 1
ATOM 707 C CA . VAL A 1 86 ? 11.032 6.248 -2.227 1.00 87.56 86 VAL A CA 1
ATOM 708 C C . VAL A 1 86 ? 9.853 7.024 -2.809 1.00 87.56 86 VAL A C 1
ATOM 710 O O . VAL A 1 86 ? 9.138 7.696 -2.063 1.00 87.56 86 VAL A O 1
ATOM 713 N N . LYS A 1 87 ? 9.573 6.833 -4.104 1.00 89.31 87 LYS A N 1
ATOM 714 C CA . LYS A 1 87 ? 8.441 7.471 -4.786 1.00 89.31 87 LYS A CA 1
ATOM 715 C C . LYS A 1 87 ? 7.094 7.038 -4.203 1.00 89.31 87 LYS A C 1
ATOM 717 O O . LYS A 1 87 ? 6.208 7.868 -4.017 1.00 89.31 87 LYS A O 1
ATOM 722 N N . MET A 1 88 ? 6.929 5.758 -3.855 1.00 92.69 88 MET A N 1
ATOM 723 C CA . MET A 1 88 ? 5.720 5.285 -3.171 1.00 92.69 88 MET A CA 1
ATOM 724 C C . MET A 1 88 ? 5.520 6.003 -1.829 1.00 92.69 88 MET A C 1
ATOM 726 O O . MET A 1 88 ? 4.431 6.507 -1.566 1.00 92.69 88 MET A O 1
ATOM 730 N N . ARG A 1 89 ? 6.563 6.115 -0.997 1.00 92.56 89 ARG A N 1
ATOM 731 C CA . ARG A 1 89 ? 6.497 6.832 0.287 1.00 92.56 89 ARG A CA 1
ATOM 732 C C . ARG A 1 89 ? 6.118 8.302 0.103 1.00 92.56 89 ARG A C 1
ATOM 734 O O . ARG A 1 89 ? 5.306 8.820 0.870 1.00 92.56 89 ARG A O 1
ATOM 741 N N . GLU A 1 90 ? 6.704 8.971 -0.885 1.00 92.94 90 GLU A N 1
ATOM 742 C CA . GLU A 1 90 ? 6.395 10.365 -1.219 1.00 92.94 90 GLU A CA 1
ATOM 743 C C . GLU A 1 90 ? 4.934 10.527 -1.641 1.00 92.94 90 GLU A C 1
ATOM 745 O O . GLU A 1 90 ? 4.232 11.371 -1.084 1.00 92.94 90 GLU A O 1
ATOM 750 N N . ASN A 1 91 ? 4.441 9.664 -2.532 1.00 94.75 91 ASN A N 1
ATOM 751 C CA . ASN A 1 91 ? 3.045 9.670 -2.967 1.00 94.75 91 ASN A CA 1
ATOM 752 C C . ASN A 1 91 ? 2.076 9.423 -1.801 1.00 94.75 91 ASN A C 1
ATOM 754 O O . ASN A 1 91 ? 1.094 10.148 -1.646 1.00 94.75 91 ASN A O 1
ATOM 758 N N . LEU A 1 92 ? 2.371 8.440 -0.943 1.00 95.62 92 LEU A N 1
ATOM 759 C CA . LEU A 1 92 ? 1.567 8.148 0.246 1.00 95.62 92 LEU A CA 1
ATOM 760 C C . LEU A 1 92 ? 1.537 9.349 1.200 1.00 95.62 92 LEU A C 1
ATOM 762 O O . LEU A 1 92 ? 0.481 9.729 1.701 1.00 95.62 92 LEU A O 1
ATOM 766 N N . THR A 1 93 ? 2.684 9.988 1.422 1.00 94.88 93 THR A N 1
ATOM 767 C CA . THR A 1 93 ? 2.786 11.157 2.304 1.00 94.88 93 THR A CA 1
ATOM 768 C C . THR A 1 93 ? 2.058 12.366 1.715 1.00 94.88 93 THR A C 1
ATOM 770 O O . THR A 1 93 ? 1.361 13.071 2.439 1.00 94.88 93 THR A O 1
ATOM 773 N N . SER A 1 94 ? 2.169 12.589 0.404 1.00 95.69 94 SER A N 1
ATOM 774 C CA . SER A 1 94 ? 1.464 13.660 -0.305 1.00 95.69 94 SER A CA 1
ATOM 775 C C . SER A 1 94 ? -0.056 13.496 -0.224 1.00 95.69 94 SER A C 1
ATOM 777 O O . SER A 1 94 ? -0.765 14.468 0.028 1.00 95.69 94 SER A O 1
ATOM 779 N N . GLN A 1 95 ? -0.557 12.269 -0.385 1.00 95.06 95 GLN A N 1
ATOM 780 C CA . GLN A 1 95 ? -1.992 12.002 -0.454 1.00 95.06 95 GLN A CA 1
ATOM 781 C C . GLN A 1 95 ? -2.659 11.842 0.920 1.00 95.06 95 GLN A C 1
ATOM 783 O O . GLN A 1 95 ? -3.800 12.264 1.101 1.00 95.06 95 GLN A O 1
ATOM 788 N N . PHE A 1 96 ? -1.973 11.237 1.894 1.00 94.06 96 PHE A N 1
ATOM 789 C CA . PHE A 1 96 ? -2.560 10.866 3.191 1.00 94.06 96 PHE A CA 1
ATOM 790 C C . PHE A 1 96 ? -1.953 11.630 4.381 1.00 94.06 96 PHE A C 1
ATOM 792 O O . PHE A 1 96 ? -2.468 11.560 5.503 1.00 94.06 96 PHE A O 1
ATOM 799 N N . GLY A 1 97 ? -0.878 12.392 4.160 1.00 93.94 97 GLY A N 1
ATOM 800 C CA . GLY A 1 97 ? -0.217 13.188 5.189 1.00 93.94 97 GLY A CA 1
ATOM 801 C C . GLY A 1 97 ? 0.259 12.340 6.367 1.00 93.94 97 GLY A C 1
ATOM 802 O O . GLY A 1 97 ? 0.834 11.270 6.205 1.00 93.94 97 GLY A O 1
ATOM 803 N N . ARG A 1 98 ? -0.006 12.813 7.588 1.00 94.00 98 ARG A N 1
ATOM 804 C CA . ARG A 1 98 ? 0.399 12.131 8.832 1.00 94.00 98 ARG A CA 1
ATOM 805 C C . ARG A 1 98 ? -0.460 10.917 9.196 1.00 94.00 98 ARG A C 1
ATOM 807 O O . ARG A 1 98 ? -0.167 10.271 10.193 1.00 94.00 98 ARG A O 1
ATOM 814 N N . LYS A 1 99 ? -1.510 10.612 8.426 1.00 95.38 99 LYS A N 1
ATOM 815 C CA . LYS A 1 99 ? -2.424 9.489 8.698 1.00 95.38 99 LYS A CA 1
ATOM 816 C C . LYS A 1 99 ? -1.940 8.163 8.111 1.00 95.38 99 LYS A C 1
ATOM 818 O O . LYS A 1 99 ? -2.708 7.205 8.060 1.00 95.38 99 LYS A O 1
ATOM 823 N N . ILE A 1 100 ? -0.697 8.106 7.635 1.00 96.88 100 ILE A N 1
ATOM 824 C CA . ILE A 1 100 ? -0.127 6.904 7.043 1.00 96.88 100 ILE A CA 1
ATOM 825 C C . ILE A 1 100 ? 1.256 6.599 7.610 1.00 96.88 100 ILE A C 1
ATOM 827 O O . ILE A 1 100 ? 2.072 7.492 7.831 1.00 96.88 100 ILE A O 1
ATOM 831 N N . SER A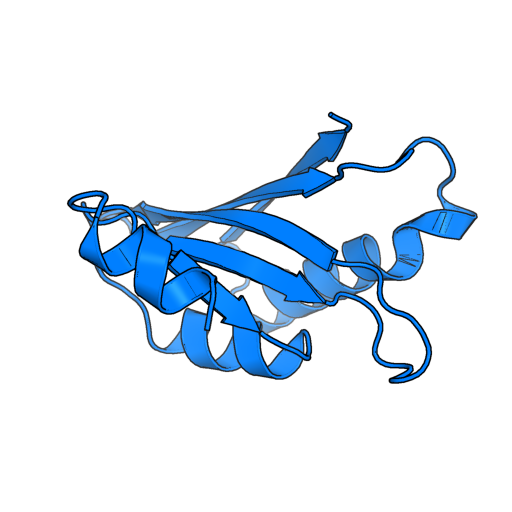 1 101 ? 1.518 5.318 7.842 1.00 96.88 101 SER A N 1
ATOM 832 C CA . SER A 1 101 ? 2.842 4.792 8.168 1.00 96.88 101 SER A CA 1
ATOM 833 C C . SER A 1 101 ? 3.222 3.733 7.147 1.00 96.88 101 SER A C 1
ATOM 835 O O . SER A 1 101 ? 2.411 2.865 6.829 1.00 96.88 101 SER A O 1
ATOM 837 N N . PHE A 1 102 ? 4.455 3.804 6.653 1.00 96.00 102 PHE A N 1
ATOM 838 C CA . PHE A 1 102 ? 4.977 2.911 5.627 1.00 96.00 102 PHE A CA 1
ATOM 839 C C . PHE A 1 102 ? 6.318 2.335 6.073 1.00 96.00 102 PHE A C 1
ATOM 841 O O . PHE A 1 102 ? 7.220 3.091 6.434 1.00 96.00 102 PHE A O 1
ATOM 848 N N . ALA A 1 103 ? 6.435 1.011 6.047 1.00 93.88 103 ALA A N 1
ATOM 849 C CA . ALA A 1 103 ? 7.665 0.284 6.335 1.00 93.88 103 ALA A CA 1
ATOM 850 C C . ALA A 1 103 ? 7.974 -0.690 5.195 1.00 93.88 103 ALA A C 1
ATOM 852 O O . ALA A 1 103 ? 7.056 -1.192 4.550 1.00 93.88 103 ALA A O 1
ATOM 853 N N . VAL A 1 104 ? 9.258 -0.966 4.974 1.00 91.69 104 VAL A N 1
ATOM 854 C CA . VAL A 1 104 ? 9.737 -1.953 3.998 1.00 91.69 104 VAL A CA 1
ATOM 855 C C . VAL A 1 104 ? 10.569 -2.995 4.737 1.00 91.69 104 VAL A C 1
ATOM 857 O O . VAL A 1 104 ? 11.391 -2.637 5.579 1.00 91.69 104 VAL A O 1
ATOM 860 N N . ILE A 1 105 ? 10.332 -4.267 4.435 1.00 90.31 105 ILE A N 1
ATOM 861 C CA . ILE A 1 105 ? 11.070 -5.421 4.945 1.00 90.31 105 ILE A CA 1
ATOM 862 C C . ILE A 1 105 ? 11.609 -6.180 3.730 1.00 90.31 105 ILE A C 1
ATOM 864 O O . ILE A 1 105 ? 10.833 -6.573 2.859 1.00 90.31 105 ILE A O 1
ATOM 868 N N . GLU A 1 106 ? 12.925 -6.365 3.677 1.00 85.69 106 GLU A N 1
ATOM 869 C CA . GLU A 1 106 ? 13.587 -7.292 2.748 1.00 85.69 106 GLU A CA 1
ATOM 870 C C . GLU A 1 106 ? 13.379 -8.725 3.253 1.00 85.69 106 GLU A C 1
ATOM 872 O O . GLU A 1 106 ? 13.552 -8.973 4.452 1.00 85.69 106 GLU A O 1
ATOM 877 N N . ALA A 1 107 ? 12.949 -9.631 2.371 1.00 75.25 107 ALA A N 1
ATOM 878 C CA . ALA A 1 107 ? 12.534 -10.993 2.712 1.00 75.25 107 ALA A CA 1
ATOM 879 C C . ALA A 1 107 ? 13.311 -12.065 1.941 1.00 75.25 107 ALA A C 1
ATOM 881 O O . ALA A 1 107 ? 13.572 -11.860 0.736 1.00 75.25 107 ALA A O 1
#

InterPro domains:
  IPR005083 Serine/Threonine acetyltransferase YopJ-like [PF03421] (1-106)

pLDDT: mean 88.03, std 10.52, range [51.06, 97.62]

Secondary structure (DSSP, 8-state):
-HHHHHHHHSTT--EEEESSHHHHHHHHTT---BSS-EEEEEE--SSTT---EEEEEEEE-TTS-EEEEEEESS----GGG-HHHHHHHHHHHHHHGGGEEEEEEE-

Sequence (107 aa):
HLVRSYDNRLNNLNLRSFDTPGQFLHDLSRWHKTGLPLRAVVRLDEDPRRWHRVAFDVRNHESGHTTIIALEPASAYNPDHMPGFVKMRENLTSQFGRKISFAVIEA

Foldseek 3Di:
DVQVVVPVVDDLAQEEEELELVVVVVVVVVDQDAPRKHKYWYDLDPPSPDDQTWIWIWHHDPVRAIEIEIEHADDPPDPVPPPSVVVSVVSCCVVPNPRYHYYYDYD

Organism: Xanthomonas euvesicatoria (NCBI:txid456327)